Protein AF-A0A0B2SNA1-F1 (afdb_monomer_lite)

pLDDT: mean 84.35, std 17.49, range [35.06, 97.62]

Organism: Glycine soja (NCBI:txid3848)

Radius of gyration: 18.64 Å; chains: 1; bounding box: 58×32×41 Å

Sequence (85 aa):
MSSLTVTNNIALLDPFTLRHYFIDADQYWRASFKSLLTSRQLVDYIVLDVETVSSEVTIGGTKYRLADAQVARISDFGKTKTVSS

Foldseek 3Di:
DDDDDPDQWDWDADLQPRDIDTHHPVNCVVPPDDDPDDPVPDFDKDWDDKAFDDDWDADPNDIDTHIDTDIDGPVCPPDDPPPDD

InterPro domains:
  IPR039768 Ribosomal export protein Nmd3 [PTHR12746] (5-82)
  IPR048898 60S ribosomal export protein NMD3, OB-fold domain [PF21192] (42-82)

Secondary structure (DSSP, 8-state):
-------SEEEEE-TTT--EEEEEHHHHHHS----SS-GGG---EEEEEEEE-S--EEETTEEE--EEEEEEEGGGTT-------

Structure (mmCIF, N/CA/C/O backbone):
data_AF-A0A0B2SNA1-F1
#
_entry.id   AF-A0A0B2SNA1-F1
#
loop_
_atom_site.group_PDB
_atom_site.id
_atom_site.type_symbol
_atom_site.label_atom_id
_atom_site.label_alt_id
_atom_site.label_comp_id
_atom_site.label_asym_id
_atom_site.label_entity_id
_atom_site.label_seq_id
_atom_site.pdbx_PDB_ins_code
_atom_site.Cartn_x
_atom_site.Cartn_y
_atom_site.Cartn_z
_atom_site.occupancy
_atom_site.B_iso_or_equiv
_atom_site.auth_seq_id
_atom_site.auth_comp_id
_atom_site.auth_asym_id
_atom_site.auth_atom_id
_atom_site.pdbx_PDB_model_num
ATOM 1 N N . MET A 1 1 ? 20.760 3.009 11.060 1.00 35.19 1 MET A N 1
ATOM 2 C CA . MET A 1 1 ? 20.478 4.064 10.066 1.00 35.19 1 MET A CA 1
ATOM 3 C C . MET A 1 1 ? 20.533 3.406 8.696 1.00 35.19 1 MET A C 1
ATOM 5 O O . MET A 1 1 ? 21.612 3.221 8.153 1.00 35.19 1 MET A O 1
ATOM 9 N N . SER A 1 2 ? 19.404 2.882 8.222 1.00 35.06 2 SER A N 1
ATOM 10 C CA . SER A 1 2 ? 19.313 2.176 6.940 1.00 35.06 2 SER A CA 1
ATOM 11 C C . SER A 1 2 ? 19.260 3.211 5.818 1.00 35.06 2 SER A C 1
ATOM 13 O O . SER A 1 2 ? 18.308 3.978 5.716 1.00 35.06 2 SER A O 1
ATOM 15 N N . SER A 1 3 ? 20.324 3.269 5.020 1.00 37.19 3 SER A N 1
ATOM 16 C CA . SER A 1 3 ? 20.379 4.075 3.802 1.00 37.19 3 SER A CA 1
ATOM 17 C C . SER A 1 3 ? 19.354 3.533 2.802 1.00 37.19 3 SER A C 1
ATOM 19 O O . SER A 1 3 ? 19.369 2.341 2.500 1.00 37.19 3 SER A O 1
ATOM 21 N N . LEU A 1 4 ? 18.451 4.384 2.309 1.00 38.06 4 LEU A N 1
ATOM 22 C CA . LEU A 1 4 ? 17.581 4.050 1.183 1.00 38.06 4 LEU A CA 1
ATOM 23 C C . LEU A 1 4 ? 18.448 4.032 -0.080 1.00 38.06 4 LEU A C 1
ATOM 25 O O . LEU A 1 4 ? 18.858 5.078 -0.579 1.00 38.06 4 LEU A O 1
ATOM 29 N N . THR A 1 5 ? 18.767 2.844 -0.584 1.00 42.69 5 THR A N 1
ATOM 30 C CA . THR A 1 5 ? 19.450 2.678 -1.869 1.00 42.69 5 THR A CA 1
ATOM 31 C C . THR A 1 5 ? 18.559 3.187 -2.997 1.00 42.69 5 THR A C 1
ATOM 33 O O . THR A 1 5 ? 17.467 2.657 -3.216 1.00 42.69 5 THR A O 1
ATOM 36 N N . VAL A 1 6 ? 19.031 4.197 -3.737 1.00 47.69 6 VAL A N 1
ATOM 37 C CA . VAL A 1 6 ? 18.428 4.605 -5.013 1.00 47.69 6 VAL A CA 1
ATOM 38 C C . VAL A 1 6 ? 18.571 3.422 -5.960 1.00 47.69 6 VAL A C 1
ATOM 40 O O . VAL A 1 6 ? 19.656 3.119 -6.448 1.00 47.69 6 VAL A O 1
ATOM 43 N N . THR A 1 7 ? 17.479 2.693 -6.143 1.00 57.50 7 THR A N 1
ATOM 44 C CA . THR A 1 7 ? 17.434 1.566 -7.069 1.00 57.50 7 THR A CA 1
ATOM 45 C C . THR A 1 7 ? 17.106 2.156 -8.438 1.00 57.50 7 THR A C 1
ATOM 47 O O . THR A 1 7 ? 16.194 2.973 -8.536 1.00 57.50 7 THR A O 1
ATOM 50 N N . ASN A 1 8 ? 17.827 1.775 -9.495 1.00 70.50 8 ASN A N 1
ATOM 51 C CA . ASN A 1 8 ? 17.631 2.275 -10.872 1.00 70.50 8 ASN A CA 1
ATOM 52 C C . ASN A 1 8 ? 16.263 1.913 -11.494 1.00 70.50 8 ASN A C 1
ATOM 54 O O . ASN A 1 8 ? 16.035 2.131 -12.685 1.00 70.50 8 ASN A O 1
ATOM 58 N N . ASN A 1 9 ? 15.358 1.347 -10.697 1.00 81.69 9 ASN A N 1
ATOM 59 C CA . ASN A 1 9 ? 14.105 0.774 -11.130 1.00 81.69 9 ASN A CA 1
ATOM 60 C C . ASN A 1 9 ? 12.984 1.229 -10.194 1.00 81.69 9 ASN A C 1
ATOM 62 O O . ASN A 1 9 ? 13.138 1.256 -8.972 1.00 81.69 9 ASN A O 1
ATOM 66 N N . ILE A 1 10 ? 11.833 1.535 -10.781 1.00 88.06 10 ILE A N 1
ATOM 67 C CA . ILE A 1 10 ? 10.584 1.771 -10.065 1.00 88.06 10 ILE A CA 1
ATOM 68 C C . ILE A 1 10 ? 9.979 0.405 -9.737 1.00 88.06 10 ILE A C 1
ATOM 70 O O . ILE A 1 10 ? 9.700 -0.383 -10.640 1.00 88.06 10 ILE A O 1
ATOM 74 N N . ALA A 1 11 ? 9.765 0.121 -8.455 1.00 89.31 11 ALA A N 1
ATOM 75 C CA . ALA A 1 11 ? 9.042 -1.067 -8.012 1.00 89.31 11 ALA A CA 1
ATOM 76 C C . ALA A 1 11 ? 7.547 -0.749 -7.881 1.00 89.31 11 ALA A C 1
ATOM 78 O O . ALA A 1 11 ? 7.159 0.134 -7.117 1.00 89.31 11 ALA A O 1
ATOM 79 N N . LEU A 1 12 ? 6.712 -1.477 -8.617 1.00 91.19 12 LEU A N 1
ATOM 80 C CA . LEU A 1 12 ? 5.259 -1.454 -8.486 1.00 91.19 12 LEU A CA 1
ATOM 81 C C . LEU A 1 12 ? 4.793 -2.666 -7.685 1.00 91.19 12 LEU A C 1
ATOM 83 O O . LEU A 1 12 ? 5.337 -3.759 -7.841 1.00 91.19 12 LEU A O 1
ATOM 87 N N . LEU A 1 13 ? 3.766 -2.467 -6.863 1.00 91.69 13 LEU A N 1
ATOM 88 C CA . LEU A 1 13 ? 3.130 -3.498 -6.049 1.00 91.69 13 LEU A CA 1
ATOM 89 C C . LEU A 1 13 ? 1.612 -3.362 -6.171 1.00 91.69 13 LEU A C 1
ATOM 91 O O . LEU A 1 13 ? 1.070 -2.287 -5.923 1.00 91.69 13 LEU A O 1
ATOM 95 N N . ASP A 1 14 ? 0.938 -4.452 -6.523 1.00 93.56 14 ASP A N 1
ATOM 96 C CA . ASP A 1 14 ? -0.511 -4.580 -6.394 1.00 93.56 14 ASP A CA 1
ATOM 97 C C . ASP A 1 14 ? -0.850 -4.993 -4.948 1.00 93.56 14 ASP A C 1
ATOM 99 O O . ASP A 1 14 ? -0.546 -6.125 -4.552 1.00 93.56 14 ASP A O 1
ATOM 103 N N . PRO A 1 15 ? -1.466 -4.108 -4.141 1.00 92.25 15 PRO A N 1
ATOM 104 C CA . PRO A 1 15 ? -1.729 -4.372 -2.730 1.00 92.25 15 PRO A CA 1
ATOM 105 C C . PRO A 1 15 ? -2.771 -5.473 -2.489 1.00 92.25 15 PRO A C 1
ATOM 107 O O . PRO A 1 15 ? -2.813 -6.002 -1.384 1.00 92.25 15 PRO A O 1
ATOM 110 N N . PHE A 1 16 ? -3.584 -5.846 -3.486 1.00 92.75 16 PHE A N 1
ATOM 111 C CA . PHE A 1 16 ? -4.607 -6.889 -3.327 1.00 92.75 16 PHE A CA 1
ATOM 112 C C . PHE A 1 16 ? -4.083 -8.296 -3.613 1.00 92.75 16 PHE A C 1
ATOM 114 O O . PHE A 1 16 ? -4.652 -9.273 -3.139 1.00 92.75 16 PHE A O 1
ATOM 121 N N . THR A 1 17 ? -3.014 -8.418 -4.405 1.00 92.12 17 THR A N 1
ATOM 122 C CA . THR A 1 17 ? -2.491 -9.725 -4.844 1.00 92.12 17 THR A CA 1
ATOM 123 C C . THR A 1 17 ? -1.019 -9.950 -4.508 1.00 92.12 17 THR A C 1
ATOM 125 O O . THR A 1 17 ? -0.498 -11.034 -4.764 1.00 92.12 17 THR A O 1
ATOM 128 N N . LEU A 1 18 ? -0.329 -8.936 -3.971 1.00 92.19 18 LEU A N 1
ATOM 129 C CA . LEU A 1 18 ? 1.129 -8.892 -3.792 1.00 92.19 18 LEU A CA 1
ATOM 130 C C . LEU A 1 18 ? 1.948 -9.113 -5.074 1.00 92.19 18 LEU A C 1
ATOM 132 O O . LEU A 1 18 ? 3.159 -9.357 -5.016 1.00 92.19 18 LEU A O 1
ATOM 136 N N . ARG A 1 19 ? 1.329 -9.005 -6.254 1.00 91.50 19 ARG A N 1
ATOM 137 C CA . ARG A 1 19 ? 2.066 -9.028 -7.519 1.00 91.50 19 ARG A CA 1
ATOM 138 C C . ARG A 1 19 ? 2.938 -7.788 -7.611 1.00 91.50 19 ARG A C 1
ATOM 140 O O . ARG A 1 19 ? 2.477 -6.680 -7.355 1.00 91.50 19 ARG A O 1
ATOM 147 N N . HIS A 1 20 ? 4.189 -7.977 -8.005 1.00 91.19 20 HIS A N 1
ATOM 148 C CA . HIS A 1 20 ? 5.139 -6.887 -8.161 1.00 91.19 20 HIS A CA 1
ATOM 149 C C . HIS A 1 20 ? 5.746 -6.869 -9.555 1.00 91.19 20 HIS A C 1
ATOM 151 O O . HIS A 1 20 ? 5.825 -7.893 -10.235 1.00 91.19 20 HIS A O 1
ATOM 157 N N . TYR A 1 21 ? 6.183 -5.686 -9.968 1.00 91.38 21 TYR A N 1
ATOM 158 C CA . TYR A 1 21 ? 6.840 -5.474 -11.247 1.00 91.38 21 TYR A CA 1
ATOM 159 C C . TYR A 1 21 ? 7.899 -4.384 -11.115 1.00 91.38 21 TYR A C 1
ATOM 161 O O . TYR A 1 21 ? 7.670 -3.376 -10.449 1.00 91.38 21 TYR A O 1
ATOM 169 N N . PHE A 1 22 ? 9.053 -4.579 -11.744 1.00 90.75 22 PHE A N 1
ATOM 170 C CA . PHE A 1 22 ? 10.131 -3.595 -11.757 1.00 90.75 22 PHE A CA 1
ATOM 171 C C . PHE A 1 22 ? 10.200 -2.943 -13.132 1.00 90.75 22 PHE A C 1
ATOM 173 O O . PHE A 1 22 ? 10.315 -3.637 -14.138 1.00 90.75 22 PHE A O 1
ATOM 180 N N . ILE A 1 23 ? 10.144 -1.615 -13.154 1.00 91.19 23 ILE A N 1
ATOM 181 C CA . ILE A 1 23 ? 10.245 -0.795 -14.360 1.00 91.19 23 ILE A CA 1
ATOM 182 C C . ILE A 1 23 ? 11.611 -0.122 -14.352 1.00 91.19 23 ILE A C 1
ATOM 184 O O . ILE A 1 23 ? 11.931 0.592 -13.403 1.00 91.19 23 ILE A O 1
ATOM 188 N N . ASP A 1 24 ? 12.416 -0.338 -15.385 1.00 91.75 24 ASP A N 1
ATOM 189 C CA . ASP A 1 24 ? 13.657 0.419 -15.571 1.00 91.75 24 ASP A CA 1
ATOM 190 C C . ASP A 1 24 ? 13.401 1.810 -16.191 1.00 91.75 24 ASP A C 1
ATOM 192 O O . ASP A 1 24 ? 12.303 2.132 -16.655 1.00 91.75 24 ASP A O 1
ATOM 196 N N . ALA A 1 25 ? 14.422 2.671 -16.182 1.00 89.75 25 ALA A N 1
ATOM 197 C CA . ALA A 1 25 ? 14.313 4.027 -16.724 1.00 89.75 25 ALA A CA 1
ATOM 198 C C . ALA A 1 25 ? 13.872 4.044 -18.200 1.00 89.75 25 ALA A C 1
ATOM 200 O O . ALA A 1 25 ? 13.029 4.854 -18.587 1.00 89.75 25 ALA A O 1
ATOM 201 N N . ASP A 1 26 ? 14.399 3.133 -19.011 1.00 90.88 26 ASP A N 1
ATOM 202 C CA . ASP A 1 26 ? 14.122 3.037 -20.442 1.00 90.88 26 ASP A CA 1
ATOM 203 C C . ASP A 1 26 ? 12.651 2.692 -20.722 1.00 90.88 26 ASP A C 1
ATOM 205 O O . ASP A 1 26 ? 12.009 3.289 -21.589 1.00 90.88 26 ASP A O 1
ATOM 209 N N . GLN A 1 27 ? 12.094 1.733 -19.980 1.00 91.62 27 GLN A N 1
ATOM 210 C CA . GLN A 1 27 ? 10.682 1.366 -20.033 1.00 91.62 27 GLN A CA 1
ATOM 211 C C . GLN A 1 27 ? 9.792 2.531 -19.598 1.00 91.62 27 GLN A C 1
ATOM 213 O O . GLN A 1 27 ? 8.807 2.827 -20.278 1.00 91.62 27 GLN A O 1
ATOM 218 N N . TYR A 1 28 ? 10.158 3.223 -18.513 1.00 90.50 28 TYR A N 1
ATOM 219 C CA . TYR A 1 28 ? 9.398 4.373 -18.026 1.00 90.50 28 TYR A CA 1
ATOM 220 C C . TYR A 1 28 ? 9.370 5.518 -19.046 1.00 90.50 28 TYR A C 1
ATOM 222 O O . TYR A 1 28 ? 8.305 6.064 -19.322 1.00 90.50 28 TYR A O 1
ATOM 230 N N . TRP A 1 29 ? 10.506 5.871 -19.653 1.00 91.31 29 TRP A N 1
ATOM 231 C CA . TRP A 1 29 ? 10.558 6.984 -20.607 1.00 91.31 29 TRP A CA 1
ATOM 232 C C . TRP A 1 29 ? 9.832 6.694 -21.924 1.00 91.31 29 TRP A C 1
ATOM 234 O O . TRP A 1 29 ? 9.294 7.620 -22.530 1.00 91.31 29 TRP A O 1
ATOM 244 N N . ARG A 1 30 ? 9.750 5.426 -22.352 1.00 94.44 30 ARG A N 1
ATOM 245 C CA . ARG A 1 30 ? 8.979 5.027 -23.545 1.00 94.44 30 ARG A CA 1
ATOM 246 C C . ARG A 1 30 ? 7.464 5.121 -23.349 1.00 94.44 30 ARG A C 1
ATOM 248 O O . ARG A 1 30 ? 6.753 5.400 -24.311 1.00 94.44 30 ARG A O 1
ATOM 255 N N . ALA A 1 31 ? 6.972 4.887 -22.134 1.00 92.31 31 ALA A N 1
ATOM 256 C CA . ALA A 1 31 ? 5.545 4.892 -21.812 1.00 92.31 31 ALA A CA 1
ATOM 257 C C . ALA A 1 31 ? 5.295 5.491 -20.419 1.00 92.31 31 ALA A C 1
ATOM 259 O O . ALA A 1 31 ? 4.839 4.816 -19.495 1.00 92.31 31 ALA A O 1
ATOM 260 N N . SER A 1 32 ? 5.631 6.774 -20.267 1.00 91.69 32 SER A N 1
ATOM 261 C CA . SER A 1 32 ? 5.543 7.450 -18.971 1.00 91.69 32 SER A CA 1
ATOM 262 C C . SER A 1 32 ? 4.104 7.548 -18.460 1.00 91.69 32 SER A C 1
ATOM 264 O O . SER A 1 32 ? 3.152 7.698 -19.228 1.00 91.69 32 SER A O 1
ATOM 266 N N . PHE A 1 33 ? 3.954 7.515 -17.140 1.00 93.00 33 PHE A N 1
ATOM 267 C CA . PHE A 1 33 ? 2.682 7.690 -16.450 1.00 93.00 33 PHE A CA 1
ATOM 268 C C . PHE A 1 33 ? 2.849 8.672 -15.293 1.00 93.00 33 PHE A C 1
ATOM 270 O O . PHE A 1 33 ? 3.951 8.915 -14.805 1.00 93.00 33 PHE A O 1
ATOM 277 N N . LYS A 1 34 ? 1.737 9.258 -14.851 1.00 93.38 34 LYS A N 1
ATOM 278 C CA . LYS A 1 34 ? 1.709 10.161 -13.697 1.00 93.38 34 LYS A CA 1
ATOM 279 C C . LYS A 1 34 ? 1.091 9.448 -12.504 1.00 93.38 34 LYS A C 1
ATOM 281 O O . LYS A 1 34 ? 0.241 8.577 -12.677 1.00 93.38 34 LYS A O 1
ATOM 286 N N . SER A 1 35 ? 1.493 9.845 -11.299 1.00 93.19 35 SER A N 1
ATOM 287 C CA . SER A 1 35 ? 0.829 9.367 -10.088 1.00 93.19 35 SER A CA 1
ATOM 288 C C . SER A 1 35 ? -0.638 9.795 -10.084 1.00 93.19 35 SER A C 1
ATOM 290 O O . SER A 1 35 ? -0.945 10.943 -10.410 1.00 93.19 35 SER A O 1
ATOM 292 N N . LEU A 1 36 ? -1.529 8.886 -9.684 1.00 95.50 36 LEU A N 1
ATOM 293 C CA . LEU A 1 36 ? -2.957 9.176 -9.552 1.00 95.50 36 LEU A CA 1
ATOM 294 C C . LEU A 1 36 ? -3.234 10.135 -8.385 1.00 95.50 36 LEU A C 1
ATOM 296 O O . LEU A 1 36 ? -4.097 11.002 -8.485 1.00 95.50 36 LEU A O 1
ATOM 300 N N . LEU A 1 37 ? -2.492 9.977 -7.285 1.00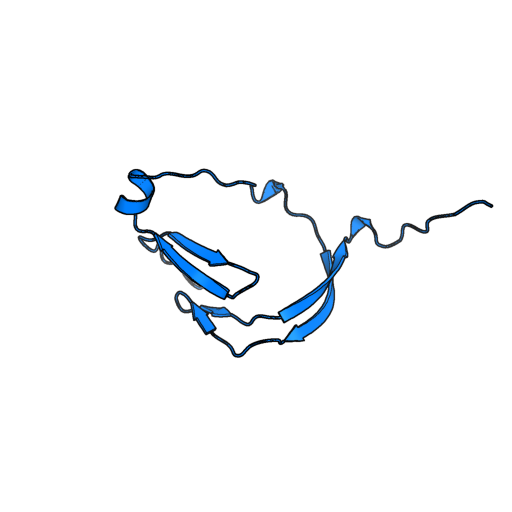 95.75 37 LEU A N 1
ATOM 301 C CA . LEU A 1 37 ? -2.611 10.762 -6.055 1.00 95.75 37 LEU A CA 1
ATOM 302 C C . LEU A 1 37 ? -1.225 11.095 -5.498 1.00 95.75 37 LEU A C 1
ATOM 304 O O . LEU A 1 37 ? -0.216 10.500 -5.880 1.00 95.75 37 LEU A O 1
ATOM 308 N N . THR A 1 38 ? -1.167 12.042 -4.568 1.00 95.06 38 THR A N 1
ATOM 309 C CA . THR A 1 38 ? 0.062 12.372 -3.830 1.00 95.06 38 THR A CA 1
ATOM 310 C C . THR A 1 38 ? -0.089 12.036 -2.351 1.00 95.06 38 THR A C 1
ATOM 312 O O . THR A 1 38 ? -1.203 11.915 -1.842 1.00 95.06 38 THR A O 1
ATOM 315 N N . SER A 1 39 ? 1.028 11.953 -1.626 1.00 95.00 39 SER A N 1
ATOM 316 C CA . SER A 1 39 ? 1.035 11.687 -0.179 1.00 95.00 39 SER A CA 1
ATOM 317 C C . SER A 1 39 ? 0.226 12.698 0.644 1.00 95.00 39 SER A C 1
ATOM 319 O O . SER A 1 39 ? -0.235 12.369 1.730 1.00 95.00 39 SER A O 1
ATOM 321 N N . ARG A 1 40 ? -0.019 13.906 0.118 1.00 96.25 40 ARG A N 1
ATOM 322 C CA . ARG A 1 40 ? -0.846 14.941 0.764 1.00 96.25 40 ARG A CA 1
ATOM 323 C C . ARG A 1 40 ? -2.326 14.566 0.888 1.00 96.25 40 ARG A C 1
ATOM 325 O O . ARG A 1 40 ? -3.059 15.257 1.581 1.00 96.25 40 ARG A O 1
ATOM 332 N N . GLN A 1 41 ? -2.767 13.528 0.182 1.00 96.44 41 GLN A N 1
ATOM 333 C CA . GLN A 1 41 ? -4.155 13.058 0.178 1.00 96.44 41 GLN A CA 1
ATOM 334 C C . GLN A 1 41 ? -4.362 11.828 1.074 1.00 96.44 41 GLN A C 1
ATOM 336 O O . GLN A 1 41 ? -5.458 11.269 1.090 1.00 96.44 41 GLN A O 1
ATOM 341 N N . LEU A 1 42 ? -3.326 11.390 1.800 1.00 95.62 42 LEU A N 1
ATOM 342 C CA . LEU A 1 42 ? -3.454 10.337 2.804 1.00 95.62 42 LEU A CA 1
ATOM 343 C C . LEU A 1 42 ? -4.321 10.823 3.971 1.00 95.62 42 LEU A C 1
ATOM 345 O O . LEU A 1 42 ? -4.263 11.988 4.361 1.00 95.62 42 LEU A O 1
ATOM 349 N N . VAL A 1 43 ? -5.129 9.915 4.512 1.00 94.62 43 VAL A N 1
ATOM 350 C CA . VAL A 1 43 ? -5.996 10.154 5.6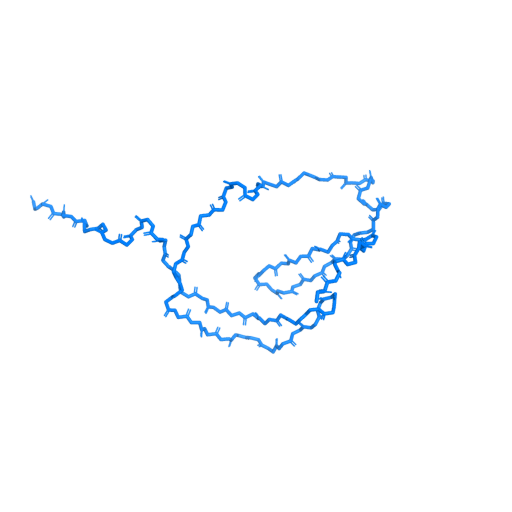71 1.00 94.62 43 VAL A CA 1
ATOM 351 C C . VAL A 1 43 ? -5.816 9.027 6.675 1.00 94.62 43 VAL A C 1
ATOM 353 O O . VAL A 1 43 ? -5.504 7.899 6.289 1.00 94.62 43 VAL A O 1
ATOM 356 N N . ASP A 1 44 ? -6.043 9.329 7.947 1.00 95.12 44 ASP A N 1
ATOM 357 C CA . ASP A 1 44 ? -5.773 8.385 9.022 1.00 95.12 44 ASP A CA 1
ATOM 358 C C . ASP A 1 44 ? -6.913 7.378 9.237 1.00 95.12 44 ASP A C 1
ATOM 360 O O . ASP A 1 44 ? -8.105 7.719 9.246 1.00 95.12 44 ASP A O 1
ATOM 364 N N . TYR A 1 45 ? -6.521 6.129 9.479 1.00 95.88 45 TYR A N 1
ATOM 365 C CA . TYR A 1 45 ? -7.401 5.013 9.815 1.00 95.88 45 TYR A CA 1
ATOM 366 C C . TYR A 1 45 ? -6.937 4.331 11.106 1.00 95.88 45 TYR A C 1
ATOM 368 O O . TYR A 1 45 ? -5.746 4.289 11.407 1.00 95.88 45 TYR A O 1
ATOM 376 N N . ILE A 1 46 ? -7.889 3.759 11.840 1.00 95.19 46 ILE A N 1
ATOM 377 C CA . ILE A 1 46 ? -7.662 2.844 12.961 1.00 95.19 46 ILE A CA 1
ATOM 378 C C . ILE A 1 46 ? -7.867 1.422 12.451 1.00 95.19 46 ILE A C 1
ATOM 380 O O . ILE A 1 46 ? -8.882 1.131 11.816 1.00 95.19 46 ILE A O 1
ATOM 384 N N . VAL A 1 47 ? -6.911 0.545 12.751 1.00 96.00 47 VAL A N 1
ATOM 385 C CA . VAL A 1 47 ? -7.015 -0.894 12.492 1.00 96.00 47 VAL A CA 1
ATOM 386 C C . VAL A 1 47 ? -7.792 -1.541 13.634 1.00 96.00 47 VAL A C 1
ATOM 388 O O . VAL A 1 47 ? -7.445 -1.355 14.799 1.00 96.00 47 VAL A O 1
ATOM 391 N N . LEU A 1 48 ? -8.853 -2.266 13.291 1.00 96.31 48 LEU A N 1
ATOM 392 C CA . LEU A 1 48 ? -9.731 -2.961 14.231 1.00 96.31 48 LEU A CA 1
ATOM 393 C C . LEU A 1 48 ? -9.365 -4.442 14.343 1.00 96.31 48 LEU A C 1
ATOM 395 O O . LEU A 1 48 ? -9.364 -4.986 15.442 1.00 96.31 48 LEU A O 1
ATOM 399 N N . ASP A 1 49 ? -9.050 -5.068 13.209 1.00 97.62 49 ASP A N 1
ATOM 400 C CA . ASP A 1 49 ? -8.718 -6.487 13.108 1.00 97.62 49 ASP A CA 1
ATOM 401 C C . ASP A 1 49 ? -7.838 -6.756 11.878 1.00 97.62 49 ASP A C 1
ATOM 403 O O . ASP A 1 49 ? -7.890 -6.000 10.900 1.00 97.62 49 ASP A O 1
ATOM 407 N N . VAL A 1 50 ? -7.020 -7.811 11.940 1.00 96.81 50 VAL A N 1
ATOM 408 C CA . VAL A 1 50 ? -6.124 -8.237 10.855 1.00 96.81 50 VAL A CA 1
ATOM 409 C C . VAL A 1 50 ? -6.074 -9.760 10.784 1.00 96.81 50 VAL A C 1
ATOM 411 O O . VAL A 1 50 ? -5.577 -10.412 11.703 1.00 96.81 50 VAL A O 1
ATOM 414 N N . GLU A 1 51 ? -6.465 -10.316 9.641 1.00 97.31 51 GLU A N 1
ATOM 415 C CA . GLU A 1 51 ? -6.358 -11.742 9.340 1.00 97.31 51 GLU A CA 1
ATOM 416 C C . GLU A 1 51 ? -5.390 -11.967 8.174 1.00 97.31 51 GLU A C 1
ATOM 418 O O . GLU A 1 51 ? -5.538 -11.402 7.094 1.00 97.31 51 GLU A O 1
ATOM 423 N N . THR A 1 52 ? -4.357 -12.790 8.364 1.00 94.25 52 THR A N 1
ATOM 424 C CA . THR A 1 52 ? -3.388 -13.064 7.293 1.00 94.25 52 THR A CA 1
ATOM 425 C C . THR A 1 52 ? -3.932 -14.089 6.307 1.00 94.25 52 THR A C 1
ATOM 427 O O . THR A 1 52 ? -4.264 -15.200 6.712 1.00 94.25 52 THR A O 1
ATOM 430 N N . VAL A 1 53 ? -3.906 -13.770 5.013 1.00 91.88 53 VAL A N 1
ATOM 431 C CA . VAL A 1 53 ? -4.474 -14.623 3.951 1.00 91.88 53 VAL A CA 1
ATOM 432 C C . VAL A 1 53 ? -3.420 -15.334 3.097 1.00 91.88 53 VAL A C 1
ATOM 434 O O . VAL A 1 53 ? -3.749 -16.228 2.321 1.00 91.88 53 VAL A O 1
ATOM 437 N N . SER A 1 54 ? -2.138 -14.972 3.223 1.00 88.25 54 SER A N 1
ATOM 438 C CA . SER A 1 54 ? -1.059 -15.583 2.438 1.00 88.25 54 SER A CA 1
ATOM 439 C C . SER A 1 54 ? 0.203 -15.867 3.248 1.00 88.25 54 SER A C 1
ATOM 441 O O . SER A 1 54 ? 0.434 -15.320 4.329 1.00 88.25 54 SER A O 1
ATOM 443 N N . SER A 1 55 ? 1.082 -16.688 2.669 1.00 85.69 55 SER A N 1
ATOM 444 C CA . SER A 1 55 ? 2.477 -16.774 3.097 1.00 85.69 55 SER A CA 1
ATOM 445 C C . SER A 1 55 ? 3.230 -15.473 2.801 1.00 85.69 55 SER A C 1
ATOM 447 O O . SER A 1 55 ? 2.808 -14.649 1.986 1.00 85.69 55 SER A O 1
ATOM 449 N N . GLU A 1 56 ? 4.348 -15.290 3.495 1.00 92.94 56 GLU A N 1
ATOM 450 C CA . GLU A 1 56 ? 5.250 -14.155 3.313 1.00 92.94 56 GLU A CA 1
ATOM 451 C C . GLU A 1 56 ? 5.953 -14.201 1.948 1.00 92.94 56 GLU A C 1
ATOM 453 O O . GLU A 1 56 ? 6.367 -15.265 1.489 1.00 92.94 56 GLU A O 1
ATOM 458 N N . VAL A 1 57 ? 6.123 -13.035 1.324 1.00 89.88 57 VAL A N 1
ATOM 459 C CA . VAL A 1 57 ? 6.845 -12.847 0.060 1.00 89.88 57 VAL A CA 1
ATOM 460 C C . VAL A 1 57 ? 7.902 -11.763 0.248 1.00 89.88 57 VAL A C 1
ATOM 462 O O . VAL A 1 57 ? 7.631 -10.718 0.835 1.00 89.88 57 VAL A O 1
ATOM 465 N N . THR A 1 58 ? 9.108 -11.984 -0.275 1.00 90.81 58 THR A N 1
ATOM 466 C CA . THR A 1 58 ? 10.183 -10.981 -0.263 1.00 90.81 58 THR A CA 1
ATOM 467 C C . THR A 1 58 ? 10.208 -10.229 -1.592 1.00 90.81 58 THR A C 1
ATOM 469 O O . THR A 1 58 ? 10.389 -10.840 -2.642 1.00 90.81 58 THR A O 1
ATOM 472 N N . ILE A 1 59 ? 10.066 -8.903 -1.551 1.00 86.06 59 ILE A N 1
ATOM 473 C CA . ILE A 1 59 ? 10.059 -8.009 -2.716 1.00 86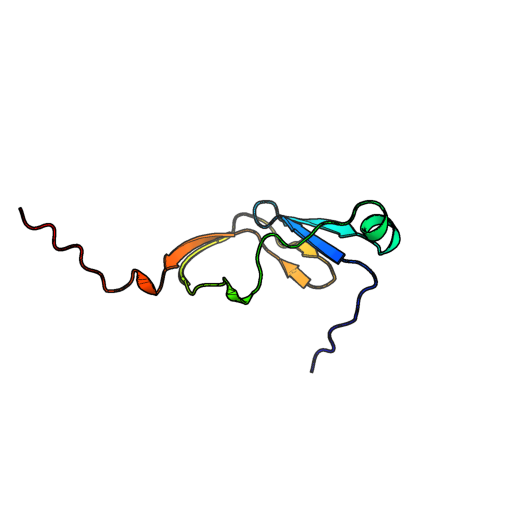.06 59 ILE A CA 1
ATOM 474 C C . ILE A 1 59 ? 11.087 -6.904 -2.468 1.00 86.06 59 ILE A C 1
ATOM 476 O O . ILE A 1 59 ? 11.003 -6.183 -1.476 1.00 86.06 59 ILE A O 1
ATOM 480 N N . GLY A 1 60 ? 12.093 -6.785 -3.341 1.00 81.62 60 GLY A N 1
ATOM 481 C CA . GLY A 1 60 ? 13.140 -5.760 -3.203 1.00 81.62 60 GLY A CA 1
ATOM 482 C C . GLY A 1 60 ? 13.924 -5.833 -1.883 1.00 81.62 60 GLY A C 1
ATOM 483 O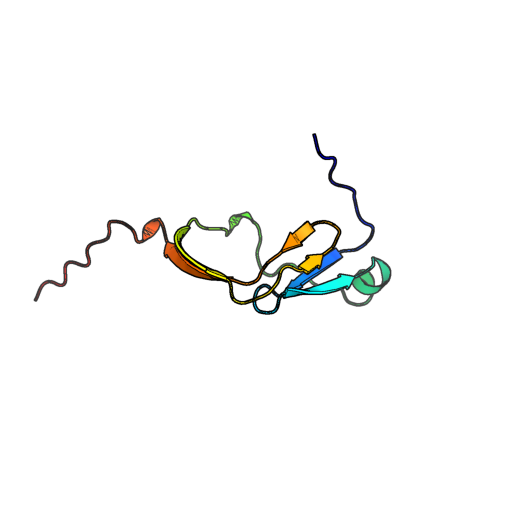 O . GLY A 1 60 ? 14.383 -4.811 -1.389 1.00 81.62 60 GLY A O 1
ATOM 484 N N . GLY A 1 61 ? 14.030 -7.024 -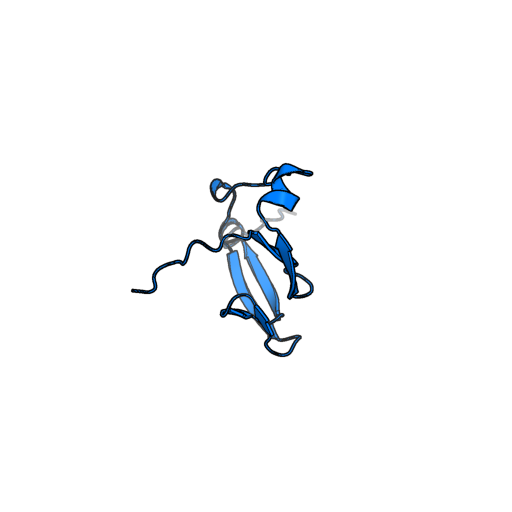1.279 1.00 86.19 61 GLY A N 1
ATOM 485 C CA . GLY A 1 61 ? 14.666 -7.236 0.029 1.00 86.19 61 GLY A CA 1
ATOM 486 C C . GLY A 1 61 ? 13.755 -7.000 1.242 1.00 86.19 61 GLY A C 1
ATOM 487 O O . GLY A 1 6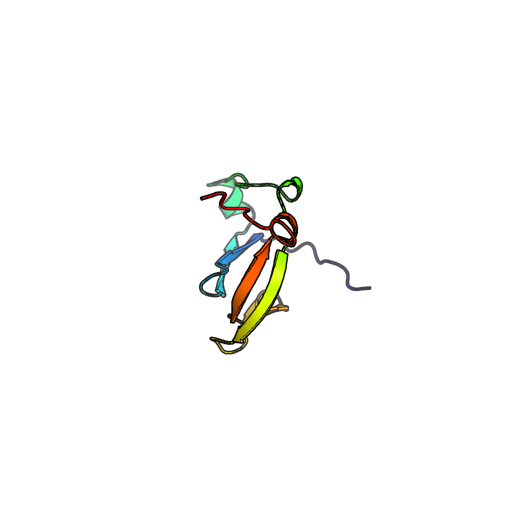1 ? 14.151 -7.320 2.361 1.00 86.19 61 GLY A O 1
ATOM 488 N N . THR A 1 62 ? 12.530 -6.512 1.035 1.00 89.06 62 THR A N 1
ATOM 489 C CA . THR A 1 62 ? 11.535 -6.292 2.092 1.00 89.06 62 THR A CA 1
ATOM 490 C C . THR A 1 62 ? 10.508 -7.417 2.099 1.00 89.06 62 THR A C 1
ATOM 492 O O . THR A 1 62 ? 10.086 -7.895 1.049 1.00 89.06 62 THR A O 1
ATOM 495 N N . LYS A 1 63 ? 10.100 -7.856 3.288 1.00 92.38 63 LYS A N 1
ATOM 496 C CA . LYS A 1 63 ? 9.106 -8.918 3.471 1.00 92.38 63 LYS A CA 1
ATOM 497 C C . LYS A 1 63 ? 7.702 -8.327 3.549 1.00 92.38 63 LYS A C 1
ATOM 499 O O . LYS A 1 63 ? 7.471 -7.391 4.309 1.00 92.38 63 LYS A O 1
ATOM 504 N N . TYR A 1 64 ? 6.777 -8.911 2.801 1.00 93.69 64 TYR A N 1
ATOM 505 C CA . TYR A 1 64 ? 5.367 -8.541 2.751 1.00 93.69 64 TYR A CA 1
ATOM 506 C C . TYR A 1 64 ? 4.490 -9.767 2.984 1.00 93.69 64 TYR A C 1
ATOM 508 O O . TYR A 1 64 ? 4.881 -10.896 2.692 1.00 93.69 64 TYR A O 1
ATOM 516 N N . ARG A 1 65 ? 3.279 -9.542 3.487 1.00 94.94 65 ARG A N 1
ATOM 517 C CA . ARG A 1 65 ? 2.246 -10.567 3.634 1.00 94.94 65 ARG A CA 1
ATOM 518 C C . ARG A 1 65 ? 0.891 -9.954 3.316 1.00 94.94 65 ARG A C 1
ATOM 520 O O . ARG A 1 65 ? 0.657 -8.804 3.679 1.00 94.94 65 ARG A O 1
ATOM 527 N N . LEU A 1 66 ? 0.031 -10.708 2.636 1.00 95.88 66 LEU A N 1
ATOM 528 C CA . LEU A 1 66 ? -1.323 -10.271 2.343 1.00 95.88 66 LEU A CA 1
ATOM 529 C C . LEU A 1 66 ? -2.191 -10.552 3.570 1.00 95.88 66 LEU A C 1
ATOM 531 O O . LEU A 1 66 ? -2.086 -11.618 4.188 1.00 95.88 66 LEU A O 1
ATOM 535 N N . ALA A 1 67 ? -3.018 -9.582 3.930 1.00 96.19 67 ALA A N 1
ATOM 536 C CA . ALA A 1 67 ? -3.930 -9.681 5.051 1.00 96.19 67 ALA A CA 1
ATOM 537 C C . ALA A 1 67 ? -5.222 -8.933 4.739 1.00 96.19 67 ALA A C 1
ATOM 539 O O . ALA A 1 67 ? -5.186 -7.872 4.111 1.00 96.19 67 ALA A O 1
ATOM 540 N N . ASP A 1 68 ? -6.328 -9.469 5.233 1.00 96.81 68 ASP A N 1
ATOM 541 C CA . ASP A 1 68 ? -7.593 -8.763 5.305 1.00 96.81 68 ASP A CA 1
ATOM 542 C C . ASP A 1 68 ? -7.583 -7.914 6.577 1.00 96.81 68 ASP A C 1
ATOM 544 O O . ASP A 1 68 ? -7.428 -8.422 7.688 1.00 96.81 68 ASP A O 1
ATOM 548 N N . ALA A 1 69 ? -7.688 -6.596 6.408 1.00 96.44 69 ALA A N 1
ATOM 549 C CA . ALA A 1 69 ? -7.673 -5.641 7.507 1.00 96.44 69 ALA A CA 1
ATOM 550 C C . ALA A 1 69 ? -9.031 -4.949 7.622 1.00 96.44 69 ALA A C 1
ATOM 552 O O . ALA A 1 69 ? -9.498 -4.299 6.683 1.00 96.44 69 ALA A O 1
ATOM 553 N N . GLN A 1 70 ? -9.639 -5.035 8.801 1.00 97.44 70 GLN A N 1
ATOM 554 C CA . GLN A 1 70 ? -10.807 -4.232 9.136 1.00 97.44 70 GLN A CA 1
ATOM 555 C C . GLN A 1 70 ? -10.328 -2.884 9.661 1.00 97.44 70 GLN A C 1
ATOM 557 O O . GLN A 1 70 ? -9.571 -2.814 10.631 1.00 97.44 70 GLN A O 1
ATOM 562 N N . VAL A 1 71 ? -10.755 -1.801 9.015 1.00 95.94 71 VAL A N 1
ATOM 563 C CA . VAL A 1 71 ? -10.320 -0.441 9.348 1.00 95.94 71 VAL A CA 1
ATOM 564 C C . VAL A 1 71 ? -11.500 0.518 9.448 1.00 95.94 71 VAL A C 1
ATOM 566 O O . VAL A 1 71 ? -12.484 0.393 8.721 1.00 95.94 71 VAL A O 1
ATOM 569 N N . ALA A 1 72 ? -11.375 1.520 10.314 1.00 94.94 72 ALA A N 1
ATOM 570 C CA . ALA A 1 72 ? -12.308 2.639 10.422 1.00 94.94 72 ALA A CA 1
ATOM 571 C C . ALA A 1 72 ? -11.558 3.964 10.261 1.00 94.94 72 ALA A C 1
ATOM 573 O O . ALA A 1 72 ? -10.439 4.106 10.751 1.00 94.94 72 ALA A O 1
ATOM 574 N N . ARG A 1 73 ? -12.151 4.957 9.587 1.00 94.19 73 ARG A N 1
ATOM 575 C CA . ARG A 1 73 ? -11.541 6.295 9.512 1.00 94.19 73 ARG A CA 1
ATOM 576 C C . ARG A 1 73 ? -11.523 6.930 10.893 1.00 94.19 73 ARG A C 1
ATOM 578 O O . ARG A 1 73 ? -12.536 6.912 11.591 1.00 94.19 73 ARG A O 1
ATOM 585 N N . ILE A 1 74 ? -10.418 7.590 11.241 1.00 92.25 74 ILE A N 1
ATOM 586 C CA . ILE A 1 74 ? -10.329 8.336 12.507 1.00 92.25 74 ILE A CA 1
ATOM 587 C C . ILE A 1 74 ? -11.427 9.398 12.593 1.00 92.25 74 ILE A C 1
ATOM 589 O O . ILE A 1 74 ? -12.027 9.594 13.644 1.00 92.25 74 ILE A O 1
ATOM 593 N N . SER A 1 75 ? -11.746 10.052 11.478 1.00 89.75 75 SER A N 1
ATOM 594 C CA . SER A 1 75 ? -12.771 11.096 11.437 1.00 89.75 75 SER A CA 1
ATOM 595 C C . SER A 1 75 ? -14.208 10.586 11.589 1.00 89.75 75 SER A C 1
ATOM 597 O O . SER A 1 75 ? -15.112 11.407 11.765 1.00 89.75 75 SER A O 1
ATOM 599 N N . ASP A 1 76 ? -14.436 9.274 11.513 1.00 85.88 76 ASP A N 1
ATOM 600 C CA . ASP A 1 76 ? -15.747 8.657 11.735 1.00 85.88 76 ASP A CA 1
ATOM 601 C C . ASP A 1 76 ? -15.921 8.194 13.192 1.00 85.88 76 ASP A C 1
ATOM 603 O O . ASP A 1 76 ? -17.047 7.993 13.652 1.00 85.88 76 ASP A O 1
ATOM 607 N N . PHE A 1 77 ? -14.827 8.107 13.957 1.00 71.69 77 PHE A N 1
ATOM 608 C CA . PHE A 1 77 ? -14.865 7.821 15.388 1.00 71.69 77 PHE A CA 1
ATOM 609 C C . PHE A 1 77 ? -15.524 8.980 16.156 1.00 71.69 77 PHE A C 1
ATOM 611 O O . PHE A 1 77 ? -15.135 10.139 16.029 1.00 71.69 77 PHE A O 1
ATOM 618 N N . GLY A 1 78 ? -16.545 8.669 16.960 1.00 67.00 78 GLY A N 1
ATOM 619 C CA . GLY A 1 78 ? -17.259 9.652 17.788 1.00 67.00 78 GLY A CA 1
ATOM 620 C C . GLY A 1 78 ? -18.400 10.406 17.093 1.00 67.00 78 GLY A C 1
ATOM 621 O O . GLY A 1 78 ? -19.069 11.211 17.739 1.00 67.00 78 GLY A O 1
ATOM 622 N N . LYS A 1 79 ? -18.686 10.137 15.811 1.00 63.50 79 LYS A N 1
ATOM 623 C CA . LYS A 1 79 ? -19.890 10.659 15.146 1.00 63.50 79 LYS A CA 1
ATOM 624 C C . LYS A 1 79 ? -21.078 9.733 15.396 1.00 63.50 79 LYS A C 1
ATOM 626 O O . LYS A 1 79 ? -21.378 8.849 14.597 1.00 63.50 79 LYS A O 1
ATOM 631 N N . THR A 1 80 ? -21.794 9.956 16.493 1.00 56.41 80 THR A N 1
ATOM 632 C CA . THR A 1 80 ? -23.125 9.369 16.684 1.00 56.41 80 THR A CA 1
ATOM 633 C C . THR A 1 80 ? -24.053 9.949 15.617 1.00 56.41 80 THR A C 1
ATOM 635 O O . THR A 1 80 ? -24.317 11.151 15.611 1.00 56.41 80 THR A O 1
ATOM 638 N N . LYS A 1 81 ? -24.560 9.127 14.691 1.00 58.72 81 LYS A N 1
ATOM 639 C CA . LYS A 1 81 ? -25.718 9.533 13.888 1.00 58.72 81 LYS A CA 1
ATOM 640 C C . LYS A 1 81 ? -26.918 9.581 14.829 1.00 58.72 81 LYS A C 1
ATOM 642 O O . LYS A 1 81 ? -27.522 8.549 15.100 1.00 58.72 81 LYS A O 1
ATOM 647 N N . THR A 1 82 ? -27.253 10.762 15.340 1.00 46.22 82 THR A N 1
ATOM 648 C CA . THR A 1 82 ? -28.572 11.001 15.928 1.00 46.22 82 THR A CA 1
ATOM 649 C C . THR A 1 82 ? -29.581 10.893 14.791 1.00 46.22 82 THR A C 1
ATOM 651 O O . THR A 1 82 ? -29.819 11.853 14.064 1.00 46.22 82 THR A O 1
ATOM 654 N N . VAL A 1 83 ? -30.118 9.694 14.570 1.00 56.06 83 VAL A N 1
ATOM 655 C CA . VAL A 1 83 ? -31.328 9.527 13.768 1.00 56.06 83 VAL A CA 1
ATOM 656 C C . VAL A 1 83 ? -32.465 9.972 14.678 1.00 56.06 83 VAL A C 1
ATOM 658 O O . VAL A 1 83 ? -32.924 9.214 15.526 1.00 56.06 83 VAL A O 1
ATOM 661 N N . SER A 1 84 ? -32.827 11.249 14.587 1.00 43.75 84 SER A N 1
ATOM 662 C CA . SER A 1 84 ? -34.088 11.743 15.132 1.00 43.75 84 SER A CA 1
ATOM 663 C C . SER A 1 84 ? -35.226 11.138 14.313 1.00 43.75 84 SER A C 1
ATOM 665 O O . SER A 1 84 ? -35.216 11.265 13.086 1.00 43.75 84 SER A O 1
ATOM 667 N N . SER A 1 85 ? -36.119 10.446 15.022 1.00 49.97 85 SER A N 1
ATOM 668 C CA . SER A 1 85 ? -37.338 9.785 14.549 1.00 49.97 85 SER A CA 1
ATOM 669 C C . SER A 1 85 ? -38.270 10.671 13.734 1.00 49.97 85 SER A C 1
ATOM 671 O O . SER A 1 85 ? -38.276 11.900 13.973 1.00 49.97 85 SER A O 1
#